Protein AF-F7NQH7-F1 (afdb_monomer_lite)

Foldseek 3Di:
DPPVPVVVVVVVVVVVVVVVVVVVVVVVVVVVVVVQVVQQPFDWDDDPPDTDTGGPVCVVVVVVVVVVVVVVVVVVVVVVVVVVVVVVVVVVVVVVVVVVVVVVVVVVCVVDVPPPPPPPPPDDDDDPDDDPDDD

Structure (mmCIF, N/CA/C/O backbone):
data_AF-F7NQH7-F1
#
_entry.id   AF-F7NQH7-F1
#
loop_
_atom_site.group_PDB
_atom_site.id
_atom_site.type_symbol
_atom_site.label_atom_id
_atom_site.label_alt_id
_atom_site.label_comp_id
_atom_site.label_asym_id
_atom_site.label_entity_id
_atom_site.label_seq_id
_atom_site.pdbx_PDB_ins_code
_atom_site.Cartn_x
_atom_site.Cartn_y
_atom_site.Cartn_z
_atom_site.occupancy
_atom_site.B_iso_or_equiv
_atom_site.auth_seq_id
_atom_site.auth_comp_id
_atom_site.auth_asym_id
_atom_site.auth_atom_id
_atom_site.pdbx_PDB_model_num
ATOM 1 N N . MET A 1 1 ? 46.474 -17.234 22.889 1.00 57.62 1 MET A N 1
ATOM 2 C CA . MET A 1 1 ? 46.527 -16.916 21.439 1.00 57.62 1 MET A CA 1
ATOM 3 C C . MET A 1 1 ? 45.340 -17.445 20.611 1.00 57.62 1 MET A C 1
ATOM 5 O O . MET A 1 1 ? 45.271 -17.082 19.448 1.00 57.62 1 MET A O 1
ATOM 9 N N . ARG A 1 2 ? 44.392 -18.249 21.142 1.00 60.38 2 ARG A N 1
ATOM 10 C CA . ARG A 1 2 ? 43.237 -18.744 20.350 1.00 60.38 2 ARG A CA 1
ATOM 11 C C . ARG A 1 2 ? 41.965 -17.878 20.411 1.00 60.38 2 ARG A C 1
ATOM 13 O O . ARG A 1 2 ? 41.117 -18.023 19.543 1.00 60.38 2 ARG A O 1
ATOM 20 N N . GLU A 1 3 ? 41.832 -16.972 21.380 1.00 62.19 3 GLU A N 1
ATOM 21 C CA . GLU A 1 3 ? 40.579 -16.216 21.596 1.00 62.19 3 GLU A CA 1
ATOM 22 C C . GLU A 1 3 ? 40.351 -15.075 20.588 1.00 62.19 3 GLU A C 1
ATOM 24 O O . GLU A 1 3 ? 39.212 -14.719 20.309 1.00 62.19 3 GLU A O 1
ATOM 29 N N . ASN A 1 4 ? 41.405 -14.564 19.940 1.00 62.47 4 ASN A N 1
ATOM 30 C CA . ASN A 1 4 ? 41.283 -13.443 18.996 1.00 62.47 4 ASN A CA 1
ATOM 31 C C . ASN A 1 4 ? 40.763 -13.851 17.598 1.00 62.47 4 ASN A C 1
ATOM 33 O O . ASN A 1 4 ? 40.414 -13.001 16.782 1.00 62.47 4 ASN A O 1
ATOM 37 N N . ILE A 1 5 ? 40.722 -15.156 17.305 1.00 63.16 5 ILE A N 1
ATOM 38 C CA . ILE A 1 5 ? 40.389 -15.686 15.973 1.00 63.16 5 ILE A CA 1
ATOM 39 C C . ILE A 1 5 ? 38.865 -15.750 15.767 1.00 63.16 5 ILE A C 1
ATOM 41 O O . ILE A 1 5 ? 38.378 -15.545 14.657 1.00 63.16 5 ILE A O 1
ATOM 45 N N . ILE A 1 6 ? 38.094 -15.979 16.836 1.00 62.88 6 ILE A N 1
ATOM 46 C CA . ILE A 1 6 ? 36.638 -16.172 16.737 1.00 62.88 6 ILE A CA 1
ATOM 47 C C . ILE A 1 6 ? 35.915 -14.838 16.499 1.00 62.88 6 ILE A C 1
ATOM 49 O O . ILE A 1 6 ? 35.050 -14.765 15.628 1.00 62.88 6 ILE A O 1
ATOM 53 N N . HIS A 1 7 ? 36.319 -13.766 17.192 1.00 65.62 7 HIS A N 1
ATOM 54 C CA . HIS A 1 7 ? 35.729 -12.434 16.998 1.00 65.62 7 HIS A CA 1
ATOM 55 C C . HIS A 1 7 ? 35.973 -11.874 15.594 1.00 65.62 7 HIS A C 1
ATOM 57 O O . HIS A 1 7 ? 35.078 -11.267 15.011 1.00 65.62 7 HIS A O 1
ATOM 63 N N . SER A 1 8 ? 37.158 -12.125 15.029 1.00 71.56 8 SER A N 1
ATOM 64 C CA . SER A 1 8 ? 37.465 -11.722 13.657 1.00 71.56 8 SER A CA 1
ATOM 65 C C . SER A 1 8 ? 36.544 -12.417 12.650 1.00 71.56 8 SER A C 1
ATOM 67 O O . SER A 1 8 ? 35.902 -11.738 11.856 1.00 71.56 8 SER A O 1
ATOM 69 N N . ASN A 1 9 ? 36.396 -13.746 12.708 1.00 76.56 9 ASN A N 1
ATOM 70 C CA . ASN A 1 9 ? 35.566 -14.491 11.749 1.00 76.56 9 ASN A CA 1
ATOM 71 C C . ASN A 1 9 ? 34.081 -14.090 11.776 1.00 76.56 9 ASN A C 1
ATOM 73 O O . ASN A 1 9 ? 33.452 -14.031 10.721 1.00 76.56 9 ASN A O 1
ATOM 77 N N . PHE A 1 10 ? 33.533 -13.787 12.957 1.00 82.25 10 PHE A N 1
ATOM 78 C CA . PHE A 1 10 ? 32.148 -13.325 13.090 1.00 82.25 10 PHE A CA 1
ATOM 79 C C . PHE A 1 10 ? 31.936 -11.956 12.427 1.00 82.25 10 PHE A C 1
ATOM 81 O O . PHE A 1 10 ? 31.020 -11.790 11.625 1.00 82.25 10 PHE A O 1
ATOM 88 N N . PHE A 1 11 ? 32.835 -11.004 12.688 1.00 79.81 11 PHE A N 1
ATOM 89 C CA . PHE A 1 11 ? 32.763 -9.674 12.084 1.00 79.81 11 PHE A CA 1
ATOM 90 C C . PHE A 1 11 ? 32.950 -9.720 10.558 1.00 79.81 11 PHE A C 1
ATOM 92 O O . PHE A 1 11 ? 32.217 -9.058 9.825 1.00 79.81 11 PHE A O 1
ATOM 99 N N . TYR A 1 12 ? 33.873 -10.550 10.053 1.00 83.06 12 TYR A N 1
ATOM 100 C CA . TYR A 1 12 ? 34.037 -10.747 8.608 1.00 83.06 12 TYR A CA 1
ATOM 101 C C . TYR A 1 12 ? 32.773 -11.311 7.956 1.00 83.06 12 TYR A C 1
ATOM 103 O O . TYR A 1 12 ? 32.404 -10.856 6.877 1.00 83.06 12 TYR A O 1
ATOM 111 N N . PHE A 1 13 ? 32.091 -12.262 8.600 1.00 83.44 13 PHE A N 1
ATOM 112 C CA . PHE A 1 13 ? 30.857 -12.834 8.064 1.00 83.44 13 PHE A CA 1
ATOM 113 C C . PHE A 1 13 ? 29.748 -11.784 7.932 1.00 83.44 13 PHE A C 1
ATOM 115 O O . PHE A 1 13 ? 29.103 -11.708 6.889 1.00 83.44 13 PHE A O 1
ATOM 122 N N . GLU A 1 14 ? 29.566 -10.936 8.944 1.00 86.69 14 GLU A N 1
ATOM 123 C CA . GLU A 1 14 ? 28.544 -9.886 8.929 1.00 86.69 14 GLU A CA 1
ATOM 124 C C . GLU A 1 14 ? 28.834 -8.815 7.865 1.00 86.69 14 GLU A C 1
ATOM 126 O O . GLU A 1 14 ? 27.944 -8.429 7.102 1.00 86.69 14 GLU A O 1
ATOM 131 N N . VAL A 1 15 ? 30.100 -8.406 7.725 1.00 88.38 15 VAL A N 1
ATOM 132 C CA . VAL A 1 15 ? 30.524 -7.463 6.676 1.00 88.38 15 VAL A CA 1
ATOM 133 C C . VAL A 1 15 ? 30.340 -8.061 5.277 1.00 88.38 15 VAL A C 1
ATOM 135 O O . VAL A 1 15 ? 29.780 -7.401 4.398 1.00 88.38 15 VAL A O 1
ATOM 138 N N . ILE A 1 16 ? 30.757 -9.313 5.062 1.00 91.19 16 ILE A N 1
ATOM 139 C CA . ILE A 1 16 ? 30.588 -10.017 3.780 1.00 91.19 16 ILE A CA 1
ATOM 140 C C . ILE A 1 16 ? 29.101 -10.170 3.444 1.00 91.19 16 ILE A C 1
ATOM 142 O O . ILE A 1 16 ? 28.709 -9.958 2.297 1.00 91.19 16 ILE A O 1
ATOM 146 N N . TYR A 1 17 ? 28.260 -10.481 4.431 1.00 92.56 17 TYR A N 1
ATOM 147 C CA . TYR A 1 17 ? 26.818 -10.621 4.246 1.00 92.56 17 TYR A CA 1
ATOM 148 C C . TYR A 1 17 ? 26.165 -9.306 3.798 1.00 92.56 17 TYR A C 1
ATOM 150 O O . TYR A 1 17 ? 25.406 -9.293 2.827 1.00 92.56 17 TYR A O 1
ATOM 158 N N . MET A 1 18 ? 26.512 -8.181 4.430 1.00 93.88 18 MET A N 1
ATOM 159 C CA . MET A 1 18 ? 25.998 -6.857 4.047 1.00 93.88 18 MET A CA 1
ATOM 160 C C . MET A 1 18 ? 26.457 -6.432 2.643 1.00 93.88 18 MET A C 1
ATOM 162 O O . MET A 1 18 ? 25.673 -5.880 1.863 1.00 93.88 18 MET A O 1
ATOM 166 N N . GLN A 1 19 ? 27.708 -6.724 2.278 1.00 92.06 19 GLN A N 1
ATOM 167 C CA . GLN A 1 19 ? 28.225 -6.464 0.930 1.00 92.06 19 GLN A CA 1
ATOM 168 C C . GLN A 1 19 ? 27.537 -7.342 -0.121 1.00 92.06 19 GLN A C 1
ATOM 170 O O . GLN A 1 19 ? 27.143 -6.843 -1.175 1.00 92.06 19 GLN A O 1
ATOM 175 N N . PHE A 1 20 ? 27.335 -8.625 0.180 1.00 94.62 20 PHE A N 1
ATOM 176 C CA . PHE A 1 20 ? 26.636 -9.562 -0.695 1.00 94.62 20 PHE A CA 1
ATOM 177 C C . PHE A 1 20 ? 25.170 -9.165 -0.909 1.00 94.62 20 PHE A C 1
ATOM 179 O O . PHE A 1 20 ? 24.689 -9.184 -2.045 1.00 94.62 20 PHE A O 1
ATOM 186 N N . LEU A 1 21 ? 24.473 -8.744 0.153 1.00 95.38 21 LEU A N 1
ATOM 187 C CA . LEU A 1 21 ? 23.122 -8.188 0.059 1.00 95.38 21 LEU A CA 1
ATOM 188 C C . LEU A 1 21 ? 23.087 -6.963 -0.855 1.00 95.38 21 LEU A C 1
ATOM 190 O O . LEU A 1 21 ? 22.237 -6.887 -1.740 1.00 95.38 21 LEU A O 1
ATOM 194 N N . THR A 1 22 ? 24.030 -6.034 -0.684 1.00 93.88 22 THR A N 1
ATOM 195 C CA . THR A 1 22 ? 24.103 -4.812 -1.499 1.00 93.88 22 THR A CA 1
ATOM 196 C C . THR A 1 22 ? 24.385 -5.138 -2.964 1.00 93.88 22 THR A C 1
ATOM 198 O O . THR A 1 22 ? 23.728 -4.605 -3.855 1.00 93.88 22 THR A O 1
ATOM 201 N N . PHE A 1 23 ? 25.319 -6.053 -3.230 1.00 96.56 23 PHE A N 1
ATOM 202 C CA . PHE A 1 23 ? 25.638 -6.499 -4.582 1.00 96.56 23 PHE A CA 1
ATOM 203 C C . PHE A 1 23 ? 24.437 -7.182 -5.248 1.00 96.56 23 PHE A C 1
ATOM 205 O O . PHE A 1 23 ? 24.085 -6.862 -6.382 1.00 96.56 23 PHE A O 1
ATOM 212 N N . THR A 1 24 ? 23.750 -8.064 -4.521 1.00 94.44 24 THR A N 1
ATOM 213 C CA . THR A 1 24 ? 22.539 -8.737 -5.009 1.00 94.44 24 THR A CA 1
ATOM 214 C C . THR A 1 24 ? 21.416 -7.736 -5.269 1.00 94.44 24 THR A C 1
ATOM 216 O O . THR A 1 24 ? 20.764 -7.807 -6.309 1.00 94.44 24 THR A O 1
ATOM 219 N N . ALA A 1 25 ? 21.221 -6.762 -4.378 1.00 95.12 25 ALA A N 1
ATOM 220 C CA . ALA A 1 25 ? 20.255 -5.685 -4.567 1.00 95.12 25 ALA A CA 1
ATOM 221 C C . ALA A 1 25 ? 20.592 -4.820 -5.790 1.00 95.12 25 ALA A C 1
ATOM 223 O O . ALA A 1 25 ? 19.686 -4.430 -6.524 1.00 95.12 25 ALA A O 1
ATOM 224 N N . LEU A 1 26 ? 21.876 -4.563 -6.055 1.00 96.88 26 LEU A N 1
ATOM 225 C CA . LEU A 1 26 ? 22.325 -3.827 -7.237 1.00 96.88 26 LEU A CA 1
ATOM 226 C C . LEU A 1 26 ? 21.999 -4.592 -8.527 1.00 96.88 26 LEU A C 1
ATOM 228 O O . LEU A 1 26 ? 21.421 -4.024 -9.452 1.00 96.88 26 LEU A O 1
ATOM 232 N N . VAL A 1 27 ? 22.320 -5.888 -8.572 1.00 96.62 27 VAL A N 1
ATOM 233 C CA . VAL A 1 27 ? 22.011 -6.758 -9.718 1.00 96.62 27 VAL A CA 1
ATOM 234 C C . VAL A 1 27 ? 20.499 -6.867 -9.926 1.00 96.62 27 VAL A C 1
ATOM 236 O O . VAL A 1 27 ? 20.020 -6.747 -11.053 1.00 96.62 27 VAL A O 1
ATOM 239 N N . PHE A 1 28 ? 19.731 -7.035 -8.849 1.00 93.19 28 PHE A N 1
ATOM 240 C CA . PHE A 1 28 ? 18.271 -7.075 -8.901 1.00 93.19 28 PHE A CA 1
ATOM 241 C C . PHE A 1 28 ? 17.679 -5.749 -9.392 1.00 93.19 28 PHE A C 1
ATOM 243 O O . PHE A 1 28 ? 16.813 -5.746 -10.263 1.00 93.19 28 PHE A O 1
ATOM 250 N N . SER A 1 29 ? 18.184 -4.618 -8.896 1.00 94.38 29 SER A N 1
ATOM 251 C CA . SER A 1 29 ? 17.788 -3.283 -9.352 1.00 94.38 29 SER A CA 1
ATOM 252 C C . SER A 1 29 ? 18.067 -3.093 -10.845 1.00 94.38 29 SER A C 1
ATOM 254 O O . SER A 1 29 ? 17.208 -2.603 -11.577 1.00 94.38 29 SER A O 1
ATOM 256 N N . LEU A 1 30 ? 19.220 -3.564 -11.335 1.00 95.56 30 LEU A N 1
ATOM 257 C CA . LEU A 1 30 ? 19.535 -3.541 -12.763 1.00 95.56 30 LEU A CA 1
ATOM 258 C C . LEU A 1 30 ? 18.553 -4.399 -13.575 1.00 95.56 30 LEU A C 1
ATOM 260 O O . LEU A 1 30 ? 18.081 -3.957 -14.620 1.00 95.56 30 LEU A O 1
ATOM 264 N N . ALA A 1 31 ? 18.190 -5.587 -13.085 1.00 88.00 31 ALA A N 1
ATOM 265 C CA . ALA A 1 31 ? 17.178 -6.430 -13.722 1.00 88.00 31 ALA A CA 1
ATOM 266 C C . ALA A 1 31 ? 15.802 -5.741 -13.771 1.00 88.00 31 ALA A C 1
ATOM 268 O O . ALA A 1 31 ? 15.145 -5.765 -14.812 1.00 88.00 31 ALA A O 1
ATOM 269 N N . VAL A 1 32 ? 15.393 -5.066 -12.690 1.00 86.06 32 VAL A N 1
ATOM 270 C CA . VAL A 1 32 ? 14.166 -4.251 -12.647 1.00 86.06 32 VAL A CA 1
ATOM 271 C C . VAL A 1 32 ? 14.235 -3.090 -13.641 1.00 86.06 32 VAL A C 1
ATOM 273 O O . VAL A 1 32 ? 13.257 -2.832 -14.337 1.00 86.06 32 VAL A O 1
ATOM 276 N N . ALA A 1 33 ? 15.378 -2.412 -13.761 1.00 86.62 33 ALA A N 1
ATOM 277 C CA . ALA A 1 33 ? 15.565 -1.331 -14.727 1.00 86.62 33 ALA A CA 1
ATOM 278 C C . ALA A 1 33 ? 15.460 -1.837 -16.175 1.00 86.62 33 ALA A C 1
ATOM 280 O O . ALA A 1 33 ? 14.758 -1.239 -16.989 1.00 86.62 33 ALA A O 1
ATOM 281 N N . VAL A 1 34 ? 16.092 -2.972 -16.492 1.00 87.06 34 VAL A N 1
ATOM 282 C CA . VAL A 1 34 ? 15.973 -3.623 -17.807 1.00 87.06 34 VAL A CA 1
ATOM 283 C C . VAL A 1 34 ? 14.526 -4.039 -18.077 1.00 87.06 34 VAL A C 1
ATOM 285 O O . VAL A 1 34 ? 14.012 -3.780 -19.165 1.00 87.06 34 VAL A O 1
ATOM 288 N N . PHE A 1 35 ? 13.842 -4.617 -17.087 1.00 80.75 35 PHE A N 1
ATOM 289 C CA . PHE A 1 35 ? 12.420 -4.941 -17.176 1.00 80.75 35 PHE A CA 1
ATOM 290 C C . PHE A 1 35 ? 11.580 -3.687 -17.447 1.00 80.75 35 PHE A C 1
ATOM 292 O O . PHE A 1 35 ? 10.734 -3.712 -18.335 1.00 80.75 35 PHE A O 1
ATOM 299 N N . ALA A 1 36 ? 11.837 -2.575 -16.758 1.00 78.06 36 ALA A N 1
ATOM 300 C CA . ALA A 1 36 ? 11.132 -1.317 -16.982 1.00 78.06 36 ALA A CA 1
ATOM 301 C C . ALA A 1 36 ? 11.352 -0.778 -18.403 1.00 78.06 36 ALA A C 1
ATOM 303 O O . ALA A 1 36 ? 10.390 -0.356 -19.037 1.00 78.06 36 ALA A O 1
ATOM 304 N N . ILE A 1 37 ? 12.580 -0.854 -18.930 1.00 82.25 37 ILE A N 1
ATOM 305 C CA . ILE A 1 37 ? 12.899 -0.443 -20.307 1.00 82.25 37 ILE A CA 1
ATOM 306 C C . ILE A 1 37 ? 12.176 -1.334 -21.326 1.00 82.25 37 ILE A C 1
ATOM 308 O O . ILE A 1 37 ? 11.599 -0.827 -22.282 1.00 82.25 37 ILE A O 1
ATOM 312 N N . GLN A 1 38 ? 12.160 -2.653 -21.127 1.00 76.62 38 GLN A N 1
ATOM 313 C CA . GLN A 1 38 ? 11.475 -3.578 -22.042 1.00 76.62 38 GLN A CA 1
ATOM 314 C C . GLN A 1 38 ? 9.946 -3.445 -21.972 1.00 76.62 38 GLN A C 1
ATOM 316 O O . GLN A 1 38 ? 9.265 -3.533 -22.990 1.00 76.62 38 GLN A O 1
ATOM 321 N N . ASN A 1 39 ? 9.400 -3.172 -20.786 1.00 74.81 39 ASN A N 1
ATOM 322 C CA . ASN A 1 39 ? 7.973 -2.918 -20.568 1.00 74.81 39 ASN A CA 1
ATOM 323 C C . ASN A 1 39 ? 7.590 -1.443 -20.803 1.00 74.81 39 ASN A C 1
ATOM 325 O O . ASN A 1 39 ? 6.440 -1.051 -20.581 1.00 74.81 39 ASN A O 1
ATOM 329 N N . ALA A 1 40 ? 8.524 -0.620 -21.292 1.00 73.44 40 ALA A N 1
ATOM 330 C CA . ALA A 1 40 ? 8.244 0.723 -21.791 1.00 73.44 40 ALA A CA 1
ATOM 331 C C . ALA A 1 40 ? 7.592 0.707 -23.183 1.00 73.44 40 ALA A C 1
ATOM 333 O O . ALA A 1 40 ? 7.369 1.774 -23.751 1.00 73.44 40 ALA A O 1
ATOM 334 N N . ALA A 1 41 ? 7.273 -0.480 -23.723 1.00 72.38 41 ALA A N 1
ATOM 335 C CA . ALA A 1 41 ? 6.455 -0.614 -24.919 1.00 72.38 41 ALA A CA 1
ATOM 336 C C . ALA A 1 41 ? 5.186 0.249 -24.764 1.00 72.38 41 ALA A C 1
ATOM 338 O O . ALA A 1 41 ? 4.455 0.075 -23.780 1.00 72.38 41 ALA A O 1
ATOM 339 N N . PRO A 1 42 ? 4.951 1.205 -25.680 1.00 65.50 42 PRO A N 1
ATOM 340 C CA . PRO A 1 42 ? 3.828 2.117 -25.574 1.00 65.50 42 PRO A CA 1
ATOM 341 C C . PRO A 1 42 ? 2.536 1.317 -25.722 1.00 65.50 42 PRO A C 1
ATOM 343 O O . PRO A 1 42 ? 2.262 0.720 -26.762 1.00 65.50 42 PRO A O 1
ATOM 346 N N . VAL A 1 43 ? 1.752 1.282 -24.648 1.00 70.75 43 VAL A N 1
ATOM 347 C CA . VAL A 1 43 ? 0.393 0.756 -24.663 1.00 70.75 43 VAL A CA 1
ATOM 348 C C . VAL A 1 43 ? -0.533 1.955 -24.790 1.00 70.75 43 VAL A C 1
ATOM 350 O O . VAL A 1 43 ? -0.529 2.856 -23.948 1.00 70.75 43 VAL A O 1
ATOM 353 N N . ALA A 1 44 ? -1.323 1.972 -25.861 1.00 72.44 44 ALA A N 1
ATOM 354 C CA . ALA A 1 44 ? -2.373 2.959 -26.038 1.00 72.44 44 ALA A CA 1
ATOM 355 C C . ALA A 1 44 ? -3.489 2.671 -25.028 1.00 72.44 44 ALA A C 1
ATOM 357 O O . ALA A 1 44 ? -4.192 1.660 -25.119 1.00 72.44 44 ALA A O 1
ATOM 358 N N . VAL A 1 45 ? -3.641 3.550 -24.041 1.00 67.38 45 VAL A N 1
ATOM 359 C CA . VAL A 1 45 ? -4.740 3.468 -23.081 1.00 67.38 45 VAL A CA 1
ATOM 360 C C . VAL A 1 45 ? -5.832 4.418 -23.545 1.00 67.38 45 VAL A C 1
ATOM 362 O O . VAL A 1 45 ? -5.633 5.631 -23.596 1.00 67.38 45 VAL A O 1
ATOM 365 N N . HIS A 1 46 ? -6.992 3.861 -23.889 1.00 73.81 46 HIS A N 1
ATOM 366 C CA . HIS A 1 46 ? -8.163 4.621 -24.314 1.00 73.81 46 HIS A CA 1
ATOM 367 C C . HIS A 1 46 ? -9.154 4.760 -23.155 1.00 73.81 46 HIS A C 1
ATOM 369 O O . HIS A 1 46 ? -9.867 3.823 -22.803 1.00 73.81 46 HIS A O 1
ATOM 375 N N . PHE A 1 47 ? -9.230 5.954 -22.579 1.00 66.00 47 PHE A N 1
ATOM 376 C CA . PHE A 1 47 ? -10.259 6.349 -21.624 1.00 66.00 47 PHE A CA 1
ATOM 377 C C . PHE A 1 47 ? -11.428 7.004 -22.360 1.00 66.00 47 PHE A C 1
ATOM 379 O O . PHE A 1 47 ? -11.474 8.227 -22.440 1.00 66.00 47 PHE A O 1
ATOM 386 N N . ALA A 1 48 ? -12.363 6.197 -22.878 1.00 69.88 48 ALA A N 1
ATOM 387 C CA . ALA A 1 48 ? -13.632 6.565 -23.539 1.00 69.88 48 ALA A CA 1
ATOM 388 C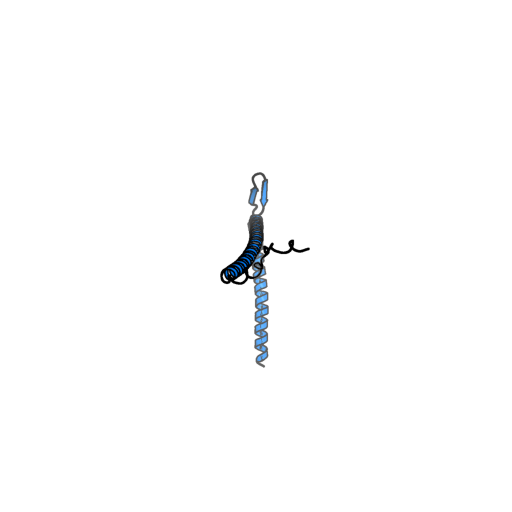 C . ALA A 1 48 ? -13.556 7.621 -24.671 1.00 69.88 48 ALA A C 1
ATOM 390 O O . ALA A 1 48 ? -13.898 7.318 -25.808 1.00 69.88 48 ALA A O 1
ATOM 391 N N . VAL A 1 49 ? -13.117 8.846 -24.377 1.00 77.31 49 VAL A N 1
ATOM 392 C CA . VAL A 1 49 ? -12.936 9.965 -25.313 1.00 77.31 49 VAL A CA 1
ATOM 393 C C . VAL A 1 49 ? -11.447 10.333 -25.492 1.00 77.31 49 VAL A C 1
ATOM 395 O O . VAL A 1 49 ? -11.093 10.985 -26.468 1.00 77.31 49 VAL A O 1
ATOM 398 N N . TRP A 1 50 ? -10.560 9.940 -24.569 1.00 61.09 50 TRP A N 1
ATOM 399 C CA . TRP A 1 50 ? -9.155 10.373 -24.529 1.00 61.09 50 TRP A CA 1
ATOM 400 C C . TRP A 1 50 ? -8.232 9.157 -24.633 1.00 61.09 50 TRP A C 1
ATOM 402 O O . TRP A 1 50 ? -8.359 8.215 -23.858 1.00 61.09 50 TRP A O 1
ATOM 412 N N . GLY A 1 51 ? -7.313 9.163 -25.597 1.00 69.56 51 GLY A N 1
ATOM 413 C CA . GLY A 1 51 ? -6.290 8.130 -25.758 1.00 69.56 51 GLY A CA 1
ATOM 414 C C . GLY A 1 51 ? -4.904 8.722 -25.561 1.00 69.56 51 GLY A C 1
ATOM 415 O O . GLY A 1 51 ? -4.605 9.759 -26.149 1.00 69.56 51 GLY A O 1
ATOM 416 N N . PHE A 1 52 ? -4.069 8.086 -24.744 1.00 75.12 52 PHE A N 1
ATOM 417 C CA . PHE A 1 52 ? -2.663 8.461 -24.607 1.00 75.12 52 PHE A CA 1
ATOM 418 C C . PHE A 1 52 ? -1.772 7.221 -24.558 1.00 75.12 52 PHE A C 1
ATOM 420 O O . PHE A 1 52 ? -2.166 6.166 -24.057 1.00 75.12 52 PHE A O 1
ATOM 427 N N . GLU A 1 53 ? -0.566 7.355 -25.098 1.00 77.88 53 GLU A N 1
ATOM 428 C CA . GLU A 1 53 ? 0.445 6.304 -25.063 1.00 77.88 53 GLU A CA 1
ATOM 429 C C . GLU A 1 53 ? 1.227 6.406 -23.755 1.00 77.88 53 GLU A C 1
ATOM 431 O O . GLU A 1 53 ? 1.814 7.440 -23.432 1.00 77.88 53 GLU A O 1
ATOM 436 N N . THR A 1 54 ? 1.211 5.336 -22.969 1.00 79.62 54 THR A N 1
ATOM 437 C CA . THR A 1 54 ? 1.994 5.244 -21.735 1.00 79.62 54 THR A CA 1
ATOM 438 C C . THR A 1 54 ? 2.577 3.843 -21.585 1.00 79.62 54 THR A C 1
ATOM 440 O O . THR A 1 54 ? 2.214 2.920 -22.314 1.00 79.62 54 THR A O 1
ATOM 443 N N . SER A 1 55 ? 3.501 3.664 -20.643 1.00 82.38 55 SER A N 1
ATOM 444 C CA . SER A 1 55 ? 4.027 2.337 -20.320 1.00 82.38 55 SER A CA 1
ATOM 445 C C . SER A 1 55 ? 3.029 1.563 -19.461 1.00 82.38 55 SER A C 1
ATOM 447 O O . SER A 1 55 ? 2.443 2.107 -18.520 1.00 82.38 55 SER A O 1
ATOM 449 N N . LEU A 1 56 ? 2.909 0.259 -19.722 1.00 81.38 56 LEU A N 1
ATOM 450 C CA . LEU A 1 56 ? 2.100 -0.666 -18.926 1.00 81.38 56 LEU A CA 1
ATOM 451 C C . LEU A 1 56 ? 2.443 -0.609 -17.426 1.00 81.38 56 LEU A C 1
ATOM 453 O O . LEU A 1 56 ? 1.556 -0.693 -16.578 1.00 81.38 56 LEU A O 1
ATOM 457 N N . VAL A 1 57 ? 3.722 -0.414 -17.093 1.00 83.62 57 VAL A N 1
ATOM 458 C CA . VAL A 1 57 ? 4.203 -0.338 -15.705 1.00 83.62 57 VAL A CA 1
ATOM 459 C C . VAL A 1 57 ? 3.567 0.841 -14.968 1.00 83.62 57 VAL A C 1
ATOM 461 O O . VAL A 1 57 ? 3.094 0.676 -13.844 1.00 83.62 57 VAL A O 1
ATOM 464 N N . ILE A 1 58 ? 3.483 2.009 -15.612 1.00 83.44 58 ILE A N 1
ATOM 465 C CA . ILE A 1 58 ? 2.873 3.214 -15.028 1.00 83.44 58 ILE A CA 1
ATOM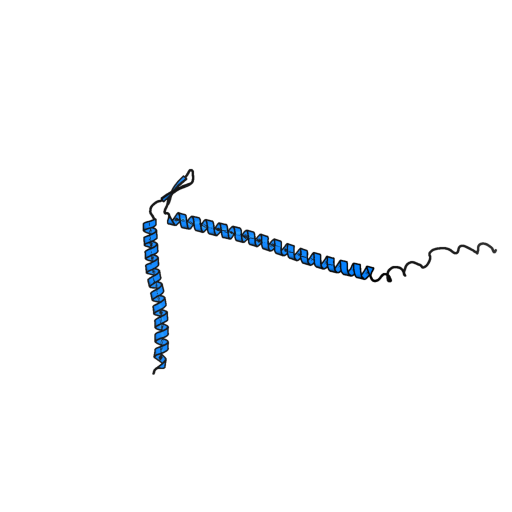 466 C C . ILE A 1 58 ? 1.381 2.988 -14.770 1.00 83.44 58 ILE A C 1
ATOM 468 O O . ILE A 1 58 ? 0.867 3.399 -13.731 1.00 83.44 58 ILE A O 1
ATOM 472 N N . VAL A 1 59 ? 0.693 2.286 -15.674 1.00 83.81 59 VAL A N 1
ATOM 473 C CA . VAL A 1 59 ? -0.732 1.954 -15.522 1.00 83.81 59 VAL A CA 1
ATOM 474 C C . VAL A 1 59 ? -0.956 1.032 -14.323 1.00 83.81 59 VAL A C 1
ATOM 476 O O . VAL A 1 59 ? -1.836 1.292 -13.499 1.00 83.81 59 VAL A O 1
ATOM 479 N N . ILE A 1 60 ? -0.151 -0.024 -14.185 1.00 86.75 60 ILE A N 1
ATOM 480 C CA . ILE A 1 60 ? -0.267 -0.981 -13.073 1.00 86.75 60 ILE A CA 1
ATOM 481 C C . ILE A 1 60 ? 0.053 -0.302 -11.738 1.00 86.75 60 ILE A C 1
ATOM 483 O O . ILE A 1 60 ? -0.722 -0.424 -10.793 1.00 86.75 60 ILE A O 1
ATOM 487 N N . LEU A 1 61 ? 1.151 0.455 -11.655 1.00 89.62 61 LEU A N 1
ATOM 488 C CA . LEU A 1 61 ? 1.510 1.192 -10.439 1.00 89.62 61 LEU A CA 1
ATOM 489 C C . LEU A 1 61 ? 0.445 2.227 -10.075 1.00 89.62 61 LEU A C 1
ATOM 491 O O . LEU A 1 61 ? -0.028 2.234 -8.943 1.00 89.62 61 LEU A O 1
ATOM 495 N N . GLY A 1 62 ? 0.017 3.053 -11.033 1.00 89.69 62 GLY A N 1
ATOM 496 C CA . GLY A 1 62 ? -1.002 4.073 -10.795 1.00 89.69 62 GLY A CA 1
ATOM 497 C C . GLY A 1 62 ? -2.324 3.470 -10.317 1.00 89.69 62 GLY A C 1
ATOM 498 O O . GLY A 1 62 ? -2.887 3.921 -9.319 1.00 89.69 62 GLY A O 1
ATOM 499 N N . SER A 1 63 ? -2.793 2.408 -10.977 1.00 90.25 63 SER A N 1
ATOM 500 C CA . SER A 1 63 ? -4.022 1.710 -10.577 1.00 90.25 63 SER A CA 1
ATOM 501 C C . SER A 1 63 ? -3.897 1.030 -9.210 1.00 90.25 63 SER A C 1
ATOM 503 O O . SER A 1 63 ? -4.810 1.151 -8.393 1.00 90.25 63 SER A O 1
ATOM 505 N N . ALA A 1 64 ? -2.764 0.390 -8.911 1.00 93.38 64 ALA A N 1
ATOM 506 C CA . ALA A 1 64 ? -2.510 -0.225 -7.611 1.00 93.38 64 ALA A CA 1
ATOM 507 C C . ALA A 1 64 ? -2.459 0.814 -6.481 1.00 93.38 64 ALA A C 1
ATOM 509 O O . ALA A 1 64 ? -3.068 0.604 -5.432 1.00 93.38 64 ALA A O 1
ATOM 510 N N . THR A 1 65 ? -1.792 1.953 -6.690 1.00 95.12 65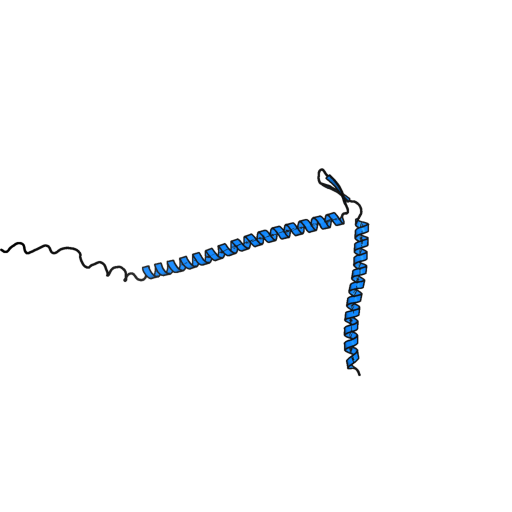 THR A N 1
ATOM 511 C CA . THR A 1 65 ? -1.744 3.048 -5.711 1.00 95.12 65 THR A CA 1
ATOM 512 C C . THR A 1 65 ? -3.131 3.633 -5.462 1.00 95.12 65 THR A C 1
ATOM 514 O O . THR A 1 65 ? -3.518 3.805 -4.306 1.00 95.12 65 THR A O 1
ATOM 517 N N . LEU A 1 66 ? -3.911 3.892 -6.516 1.00 95.38 66 LEU A N 1
ATOM 518 C CA . LEU A 1 66 ? -5.289 4.373 -6.379 1.00 95.38 66 LEU A CA 1
ATOM 519 C C . LEU A 1 66 ? -6.177 3.353 -5.653 1.00 95.38 66 LEU A C 1
ATOM 521 O O . LEU A 1 66 ? -6.935 3.727 -4.759 1.00 95.38 66 LEU A O 1
ATOM 525 N N . GLY A 1 67 ? -6.043 2.066 -5.979 1.00 94.75 67 GLY A N 1
ATOM 526 C CA . GLY A 1 67 ? -6.740 0.982 -5.288 1.00 94.75 67 GLY A CA 1
ATOM 527 C C . GLY A 1 67 ? -6.379 0.905 -3.802 1.00 94.75 67 GLY A C 1
ATOM 528 O O . GLY A 1 67 ? -7.268 0.857 -2.953 1.00 94.75 67 GLY A O 1
ATOM 529 N N . ALA A 1 68 ? -5.089 0.967 -3.467 1.00 96.56 68 ALA A N 1
ATOM 530 C CA . ALA A 1 68 ? -4.616 0.967 -2.084 1.00 96.56 68 ALA A CA 1
ATOM 531 C C . ALA A 1 68 ? -5.132 2.184 -1.298 1.00 96.56 68 ALA A C 1
ATOM 533 O O . ALA A 1 68 ? -5.607 2.031 -0.172 1.00 96.56 68 ALA A O 1
ATOM 534 N N . LEU A 1 69 ? -5.110 3.378 -1.902 1.00 97.12 69 LEU A N 1
ATOM 535 C CA . LEU A 1 69 ? -5.668 4.594 -1.304 1.00 97.12 69 LEU A CA 1
ATOM 536 C C . LEU A 1 69 ? -7.177 4.482 -1.069 1.00 97.12 69 LEU A C 1
ATOM 538 O O . LEU A 1 69 ? -7.664 4.914 -0.022 1.00 97.12 69 LEU A O 1
ATOM 542 N N . ALA A 1 70 ? -7.917 3.881 -2.001 1.00 96.38 70 ALA A N 1
ATOM 543 C CA . ALA A 1 70 ? -9.350 3.661 -1.848 1.00 96.38 70 ALA A CA 1
ATOM 544 C C . ALA A 1 70 ? -9.649 2.697 -0.689 1.00 96.38 70 ALA A C 1
ATOM 546 O O . ALA A 1 70 ? -10.475 3.008 0.169 1.00 96.38 70 ALA A O 1
ATOM 547 N N . ILE A 1 71 ? -8.935 1.568 -0.611 1.00 97.06 71 ILE A N 1
ATOM 548 C CA . ILE A 1 71 ? -9.079 0.594 0.483 1.00 97.06 71 ILE A CA 1
ATOM 549 C C . ILE A 1 71 ? -8.744 1.244 1.827 1.00 97.06 71 ILE A C 1
ATOM 551 O O . ILE A 1 71 ? -9.513 1.110 2.779 1.00 97.06 71 ILE A O 1
ATOM 555 N N . LEU A 1 72 ? -7.635 1.985 1.903 1.00 96.38 72 LEU A N 1
ATOM 556 C CA . LEU A 1 72 ? -7.222 2.678 3.123 1.00 96.38 72 LEU A CA 1
ATOM 557 C C . LEU A 1 72 ? -8.272 3.705 3.565 1.00 96.38 72 LEU A C 1
ATOM 559 O O . LEU A 1 72 ? -8.614 3.780 4.745 1.00 96.38 72 LEU A O 1
ATOM 563 N N . SER A 1 73 ? -8.826 4.455 2.612 1.00 96.00 73 SER A N 1
ATOM 564 C CA . SER A 1 73 ? -9.875 5.445 2.870 1.00 96.00 73 SER A CA 1
ATOM 565 C C . SER A 1 73 ? -11.158 4.786 3.388 1.00 96.00 73 SER A C 1
ATOM 567 O O . SER A 1 73 ? -11.732 5.240 4.378 1.00 96.00 73 SER A O 1
ATOM 569 N N . LEU A 1 74 ? -11.592 3.678 2.778 1.00 96.31 74 LEU A N 1
ATOM 570 C CA . LEU A 1 74 ? -12.753 2.909 3.243 1.00 96.31 74 LEU A CA 1
ATOM 571 C C . LEU A 1 74 ? -12.522 2.307 4.634 1.00 96.31 74 LEU A C 1
ATOM 573 O O . LEU A 1 74 ? -13.412 2.376 5.485 1.00 96.31 74 LEU A O 1
ATOM 577 N N . ALA A 1 75 ? -11.328 1.772 4.891 1.00 94.94 75 ALA A N 1
ATOM 578 C CA . ALA A 1 75 ? -10.950 1.251 6.199 1.00 94.94 75 ALA A CA 1
ATOM 579 C C . ALA A 1 75 ? -10.988 2.348 7.275 1.00 94.94 75 ALA A C 1
ATOM 581 O O . ALA A 1 75 ? -11.552 2.132 8.349 1.00 94.94 75 ALA A O 1
ATOM 582 N N . ALA A 1 76 ? -10.470 3.544 6.979 1.00 94.94 76 ALA A N 1
ATOM 583 C CA . ALA A 1 76 ? -10.517 4.681 7.896 1.00 94.94 76 ALA A CA 1
ATOM 584 C C . ALA A 1 76 ? -11.964 5.087 8.234 1.00 94.94 76 ALA A C 1
ATOM 586 O O . ALA A 1 76 ? -12.310 5.248 9.407 1.00 94.94 76 ALA A O 1
ATOM 587 N N . LEU A 1 77 ? -12.845 5.179 7.231 1.00 94.06 77 LEU A N 1
ATOM 588 C CA . LEU A 1 77 ? -14.265 5.480 7.454 1.00 94.06 77 LEU A CA 1
ATOM 589 C C . LEU A 1 77 ? -14.970 4.392 8.279 1.00 94.06 77 LEU A C 1
ATOM 591 O O . LEU A 1 77 ? -15.783 4.708 9.153 1.00 94.06 77 LEU A O 1
ATOM 595 N N . ALA A 1 78 ? -14.661 3.117 8.030 1.00 92.19 78 ALA A N 1
ATOM 596 C CA . ALA A 1 78 ? -15.195 2.001 8.806 1.00 92.19 78 ALA A CA 1
AT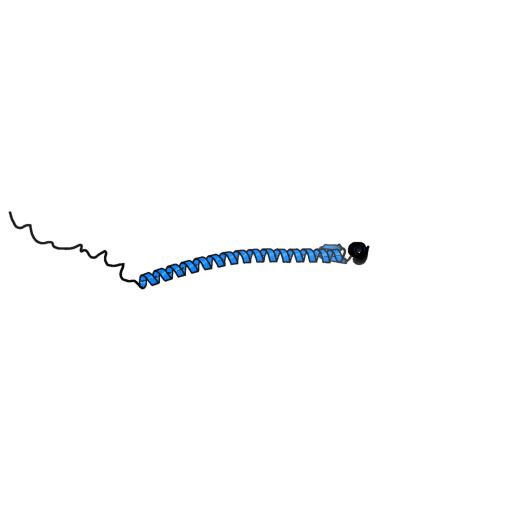OM 597 C C . ALA A 1 78 ? -14.742 2.063 10.274 1.00 92.19 78 ALA A C 1
ATOM 599 O O . ALA A 1 78 ? -15.562 1.887 11.178 1.00 92.19 78 ALA A O 1
ATOM 600 N N . GLN A 1 79 ? -13.473 2.395 10.525 1.00 92.94 79 GLN A N 1
ATOM 601 C CA . GLN A 1 79 ? -12.951 2.567 11.882 1.00 92.94 79 GLN A CA 1
ATOM 602 C C . GLN A 1 79 ? -13.640 3.711 12.635 1.00 92.94 79 GLN A C 1
ATOM 604 O O . GLN A 1 79 ? -13.967 3.554 13.813 1.00 92.94 79 GLN A O 1
ATOM 609 N N . VAL A 1 80 ? -13.913 4.842 11.978 1.00 93.62 80 VAL A N 1
ATOM 610 C CA . VAL A 1 80 ? -14.647 5.958 12.604 1.00 93.62 80 VAL A CA 1
ATOM 611 C C . VAL A 1 80 ? -16.066 5.533 12.986 1.00 93.62 80 VAL A C 1
ATOM 613 O O . VAL A 1 80 ? -16.494 5.769 14.118 1.00 93.62 80 VAL A O 1
ATOM 616 N N . ARG A 1 81 ? -16.780 4.841 12.089 1.00 90.00 81 ARG A N 1
ATOM 617 C CA . ARG A 1 81 ? -18.123 4.315 12.391 1.00 90.00 81 ARG A CA 1
ATOM 618 C C . ARG A 1 81 ? -18.110 3.348 13.567 1.00 90.00 81 ARG A C 1
ATOM 620 O O . ARG A 1 81 ? -18.972 3.444 14.439 1.00 90.00 81 ARG A O 1
ATOM 627 N N . LEU A 1 82 ? -17.122 2.457 13.608 1.00 90.50 82 LEU A N 1
ATOM 628 C CA . LEU A 1 82 ? -16.967 1.508 14.702 1.00 90.50 82 LEU A CA 1
ATOM 629 C C . LEU A 1 82 ? -16.738 2.232 16.031 1.00 90.50 82 LEU A C 1
ATOM 631 O O . LEU A 1 82 ? -17.396 1.909 17.014 1.00 90.50 82 LEU A O 1
ATOM 635 N N . ARG A 1 83 ? -15.885 3.263 16.056 1.00 89.31 83 ARG A N 1
ATOM 636 C CA . ARG A 1 83 ? -15.640 4.078 17.259 1.00 89.31 83 ARG A CA 1
ATOM 637 C C . ARG A 1 83 ? -16.907 4.750 17.783 1.00 89.31 83 ARG A C 1
ATOM 639 O O . ARG A 1 83 ? -17.126 4.757 18.993 1.00 89.31 83 ARG A O 1
ATOM 646 N N . TRP A 1 84 ? -17.750 5.288 16.905 1.00 90.69 84 TRP A N 1
ATOM 647 C CA . TRP A 1 84 ? -19.033 5.872 17.312 1.00 90.69 84 TRP A CA 1
ATOM 648 C C . TRP A 1 84 ? -20.018 4.824 17.825 1.00 90.69 84 TRP A C 1
ATOM 650 O O . TRP A 1 84 ? -20.696 5.064 18.822 1.00 90.69 84 TRP A O 1
ATOM 660 N N . ALA A 1 85 ? -20.084 3.658 17.180 1.00 89.44 85 ALA A N 1
ATOM 661 C CA . ALA A 1 85 ? -20.904 2.549 17.659 1.00 89.44 85 ALA A CA 1
ATOM 662 C C . ALA A 1 85 ? -20.459 2.089 19.056 1.00 89.44 85 ALA A C 1
ATOM 664 O O . ALA A 1 85 ? -21.301 1.842 19.913 1.00 89.44 85 ALA A O 1
ATOM 665 N N . LEU A 1 86 ? -19.148 2.064 19.305 1.00 89.69 86 LEU A N 1
ATOM 666 C CA . LEU A 1 86 ? -18.550 1.698 20.589 1.00 89.69 86 LEU A CA 1
ATOM 667 C C . LEU A 1 86 ? -18.929 2.687 21.704 1.00 89.69 86 LEU A C 1
ATOM 669 O O . LEU A 1 86 ? -19.312 2.261 22.791 1.00 89.69 86 LEU A O 1
ATOM 673 N N . HIS A 1 87 ? -18.904 3.994 21.419 1.00 86.31 87 HIS A N 1
ATOM 674 C CA . HIS A 1 87 ? -19.364 5.019 22.366 1.00 86.31 87 HIS A CA 1
ATOM 675 C C . HIS A 1 87 ? -20.860 4.887 22.669 1.00 86.31 87 HIS A C 1
ATOM 677 O O . HIS A 1 87 ? -21.260 4.941 23.827 1.00 86.31 87 HIS A O 1
ATOM 683 N N . ARG A 1 88 ? -21.693 4.658 21.646 1.00 85.25 88 ARG A N 1
ATOM 684 C CA . ARG A 1 88 ? -23.137 4.439 21.840 1.00 85.25 88 ARG A CA 1
ATOM 685 C C . ARG A 1 88 ? -23.437 3.160 22.619 1.00 85.25 88 ARG A C 1
ATOM 687 O O . ARG A 1 88 ? -24.412 3.122 23.360 1.00 85.25 88 ARG A O 1
ATOM 694 N N . ALA A 1 89 ? -22.632 2.116 22.430 1.00 84.44 89 ALA A N 1
ATOM 695 C CA . ALA A 1 89 ? -22.757 0.876 23.184 1.00 84.44 89 ALA A CA 1
ATOM 696 C C . ALA A 1 89 ? -22.438 1.095 24.670 1.00 84.44 89 ALA A C 1
ATOM 698 O O . ALA A 1 89 ? -23.210 0.638 25.502 1.00 84.44 89 ALA A O 1
ATOM 699 N N . HIS A 1 90 ? -21.382 1.853 24.992 1.00 86.06 90 HIS A N 1
ATOM 700 C CA . HIS A 1 90 ? -21.061 2.220 26.379 1.00 86.06 90 HIS A CA 1
ATOM 701 C C . HIS A 1 90 ? -22.177 3.042 27.025 1.00 86.06 90 HIS A C 1
ATOM 703 O O . HIS A 1 90 ? -22.642 2.681 28.094 1.00 86.06 90 HIS A O 1
ATOM 709 N N . GLN A 1 91 ? -22.701 4.059 26.332 1.00 84.94 91 GLN A N 1
ATOM 710 C CA . GLN A 1 91 ? -23.828 4.845 26.851 1.00 84.94 91 GLN A CA 1
ATOM 711 C C . GLN A 1 91 ? -25.063 3.983 27.147 1.00 84.94 91 GLN A C 1
ATOM 713 O O . GLN A 1 91 ? -25.750 4.213 28.134 1.00 84.94 91 GLN A O 1
ATOM 718 N N . ARG A 1 92 ? -25.336 2.970 26.311 1.00 84.88 92 ARG A N 1
ATOM 719 C CA . ARG A 1 92 ? -26.423 2.012 26.560 1.00 84.88 92 ARG A CA 1
ATOM 720 C C . ARG A 1 92 ? -26.184 1.185 27.823 1.00 84.88 92 ARG A C 1
ATOM 722 O O . ARG A 1 92 ? -27.150 0.865 28.501 1.00 84.88 92 ARG A O 1
ATOM 729 N N . ILE A 1 93 ? -24.938 0.796 28.093 1.00 88.06 93 ILE A N 1
ATOM 730 C CA . ILE A 1 93 ? -24.580 0.017 29.284 1.00 88.06 93 ILE A CA 1
ATOM 731 C C . ILE A 1 93 ? -24.820 0.865 30.533 1.00 88.06 93 ILE A C 1
ATOM 733 O O . ILE A 1 93 ? -25.583 0.434 31.390 1.00 88.06 93 ILE A O 1
ATOM 737 N N . ASP A 1 94 ? -24.290 2.089 30.574 1.00 88.00 94 ASP A N 1
ATOM 738 C CA . ASP A 1 94 ? -24.460 3.001 31.717 1.00 88.00 94 ASP A CA 1
ATOM 739 C C . ASP A 1 94 ? -25.950 3.284 32.004 1.00 88.00 94 ASP A C 1
ATOM 741 O O . ASP A 1 94 ? -26.408 3.296 33.150 1.00 88.00 94 ASP A O 1
ATOM 745 N N . GLU A 1 95 ? -26.745 3.478 30.947 1.00 89.25 95 GLU A N 1
ATOM 746 C CA . GLU A 1 95 ? -28.184 3.729 31.055 1.00 89.25 95 GLU A CA 1
ATOM 747 C C . GLU A 1 95 ? -28.949 2.498 31.573 1.00 89.25 95 GLU A C 1
ATOM 749 O O . GLU A 1 95 ? -29.838 2.629 32.416 1.00 89.25 95 GLU A O 1
ATOM 754 N N . LEU A 1 96 ? -28.586 1.294 31.120 1.00 86.50 96 LEU A N 1
ATOM 755 C CA . LEU A 1 96 ? -29.173 0.040 31.603 1.00 86.50 96 LEU A CA 1
ATOM 756 C C . LEU A 1 96 ? -28.776 -0.266 33.054 1.00 86.50 96 LEU A C 1
ATOM 758 O O . LEU A 1 96 ? -29.619 -0.730 33.821 1.00 86.50 96 LEU A O 1
ATOM 762 N N . GLU A 1 97 ? -27.533 0.015 33.447 1.00 87.31 97 GLU A N 1
ATOM 763 C CA . GLU A 1 97 ? -27.072 -0.121 34.835 1.00 87.31 97 GLU A CA 1
ATOM 764 C C . GLU A 1 97 ? -27.848 0.813 35.770 1.00 87.31 97 GLU A C 1
ATOM 766 O O . GLU A 1 97 ? -28.315 0.386 36.828 1.00 87.31 97 GLU A O 1
ATOM 771 N N . THR A 1 98 ? -28.082 2.057 35.342 1.00 84.94 98 THR A N 1
ATOM 772 C CA . THR A 1 98 ? -28.883 3.030 36.101 1.00 84.94 98 THR A CA 1
ATOM 773 C C . THR A 1 98 ? -30.335 2.566 36.252 1.00 84.94 98 THR A C 1
ATOM 775 O O . THR A 1 98 ? -30.900 2.620 37.345 1.00 84.94 98 THR A O 1
ATOM 778 N N . GLN A 1 99 ? -30.942 2.043 35.180 1.00 86.12 99 GLN A N 1
ATOM 779 C CA . GLN A 1 99 ? -32.310 1.513 35.230 1.00 86.12 99 GLN A CA 1
ATOM 780 C C . GLN A 1 99 ? -32.435 0.292 36.148 1.00 86.12 99 GLN A C 1
ATOM 782 O O . GLN A 1 99 ? -33.440 0.164 36.848 1.00 86.12 99 GLN A O 1
ATOM 787 N N . LEU A 1 100 ? -31.435 -0.593 36.165 1.00 84.38 100 LEU A N 1
ATOM 788 C CA . LEU A 1 100 ? -31.408 -1.736 37.080 1.00 84.38 100 LEU A CA 1
ATOM 789 C C . LEU A 1 100 ? -31.323 -1.285 38.542 1.00 84.38 100 LEU A C 1
ATOM 791 O O . LEU A 1 100 ? -32.090 -1.788 39.365 1.00 84.38 100 LEU A O 1
ATOM 795 N N . ALA A 1 101 ? -30.467 -0.305 38.845 1.00 81.81 101 ALA A N 1
ATOM 796 C CA . ALA A 1 101 ? -30.345 0.258 40.188 1.00 81.81 101 ALA A CA 1
ATOM 797 C C . ALA A 1 101 ? -31.668 0.886 40.664 1.00 81.81 101 ALA A C 1
ATOM 799 O O . ALA A 1 101 ? -32.149 0.568 41.753 1.00 81.81 101 ALA A O 1
ATOM 800 N N . GLU A 1 102 ? -32.323 1.689 39.818 1.00 83.69 102 GLU A N 1
ATOM 801 C CA . GLU A 1 102 ? -33.638 2.259 40.138 1.00 83.69 102 GLU A CA 1
ATOM 802 C C . GLU A 1 102 ? -34.726 1.191 40.315 1.00 83.69 102 GLU A C 1
ATOM 804 O O . GLU A 1 102 ? -35.637 1.346 41.131 1.00 83.69 102 GLU A O 1
ATOM 809 N N . GLN A 1 103 ? -34.697 0.122 39.516 1.00 82.25 103 GLN A N 1
ATOM 810 C CA . GLN A 1 103 ? -35.662 -0.969 39.643 1.00 82.25 103 GLN A CA 1
ATOM 811 C C . GLN A 1 103 ? -35.461 -1.748 40.939 1.00 82.25 103 GLN A C 1
ATOM 813 O O . GLN A 1 103 ? -36.453 -2.094 41.579 1.00 82.25 103 GLN A O 1
ATOM 818 N N . GLN A 1 104 ? -34.217 -1.994 41.350 1.00 79.12 104 GLN A N 1
ATOM 819 C CA . GLN A 1 104 ? -33.919 -2.619 42.638 1.00 79.12 104 GLN A CA 1
ATOM 820 C C . GLN A 1 104 ? -34.393 -1.746 43.800 1.00 79.12 104 GLN A C 1
ATOM 822 O O . GLN A 1 104 ? -35.095 -2.255 44.668 1.00 79.12 104 GLN A O 1
ATOM 827 N N . GLU A 1 105 ? -34.155 -0.435 43.758 1.00 77.94 105 GLU A N 1
ATOM 828 C CA . GLU A 1 105 ? -34.650 0.493 44.784 1.00 77.94 105 GLU A CA 1
ATOM 829 C C . GLU A 1 105 ? -36.190 0.508 44.858 1.00 77.94 105 GLU A C 1
ATOM 831 O O . GLU A 1 105 ? -36.780 0.458 45.939 1.00 77.94 105 GLU A O 1
ATOM 836 N N . LYS A 1 106 ? -36.873 0.490 43.705 1.00 78.06 106 LYS A N 1
ATOM 837 C CA . LYS A 1 106 ? -38.345 0.407 43.633 1.00 78.06 106 LYS A CA 1
ATOM 838 C C . LYS A 1 106 ? -38.885 -0.935 44.139 1.00 78.06 106 LYS A C 1
ATOM 840 O O . LYS A 1 106 ? -39.987 -0.979 44.692 1.00 78.06 106 LYS A O 1
ATOM 845 N N . LEU A 1 107 ? -38.152 -2.030 43.941 1.00 76.62 107 LEU A N 1
ATOM 846 C CA . LEU A 1 107 ? -38.504 -3.349 44.474 1.00 76.62 107 LEU A CA 1
ATOM 847 C C . LEU A 1 107 ? -38.272 -3.418 45.988 1.00 76.62 107 LEU A C 1
ATOM 849 O O . LEU A 1 107 ? -39.117 -3.970 46.688 1.00 76.62 107 LEU A O 1
ATOM 853 N N . GLU A 1 108 ? -37.206 -2.804 46.501 1.00 71.06 108 GLU A N 1
ATOM 854 C CA . GLU A 1 108 ? -36.928 -2.685 47.937 1.00 71.06 108 GLU A CA 1
ATOM 855 C C . GLU A 1 108 ? -37.960 -1.795 48.651 1.00 71.06 108 GLU A C 1
ATOM 857 O O . GLU A 1 108 ? -38.471 -2.175 49.705 1.00 71.06 108 GLU A O 1
ATOM 862 N N . GLN A 1 109 ? -38.377 -0.680 48.040 1.00 67.69 109 GLN A N 1
ATOM 863 C CA . GLN A 1 109 ? -39.480 0.150 48.548 1.00 67.69 109 GLN A CA 1
ATOM 864 C C . GLN A 1 109 ? -40.830 -0.576 48.524 1.00 67.69 109 GLN A C 1
ATOM 866 O O . GLN A 1 109 ? -41.634 -0.408 49.437 1.00 67.69 109 GLN A O 1
ATOM 871 N N . LYS A 1 110 ? -41.101 -1.410 47.511 1.00 65.38 110 LYS A N 1
ATOM 872 C CA . LYS A 1 110 ? -42.312 -2.250 47.493 1.00 65.38 110 LYS A CA 1
ATOM 873 C C . LYS A 1 110 ? -42.248 -3.424 48.473 1.00 65.38 110 LYS A C 1
ATOM 875 O O . LYS A 1 110 ? -43.302 -3.895 48.893 1.00 65.38 110 LYS A O 1
ATOM 880 N N . ALA A 1 111 ? -41.052 -3.900 48.818 1.00 60.88 111 ALA A N 1
ATOM 881 C CA . ALA A 1 111 ? -40.841 -4.981 49.778 1.00 60.88 111 ALA A CA 1
ATOM 882 C C . ALA A 1 111 ? -40.896 -4.511 51.244 1.00 60.88 111 ALA A C 1
ATOM 884 O O . ALA A 1 111 ? -41.092 -5.345 52.127 1.00 60.88 111 ALA A O 1
ATOM 885 N N . ASN A 1 112 ? -40.779 -3.204 51.507 1.00 57.97 112 ASN A N 1
ATOM 886 C CA . ASN A 1 112 ? -40.929 -2.619 52.839 1.00 57.97 112 ASN A CA 1
ATOM 887 C C . ASN A 1 112 ? -42.116 -1.631 52.901 1.00 57.97 112 ASN A C 1
ATOM 889 O O . ASN A 1 112 ? -41.925 -0.427 52.729 1.00 57.97 112 ASN A O 1
ATOM 893 N N . PRO A 1 113 ? -43.353 -2.101 53.151 1.00 52.56 113 PRO A N 1
ATOM 894 C CA . PRO A 1 113 ? -44.534 -1.239 53.148 1.00 52.56 113 PRO A CA 1
ATOM 895 C C . PRO A 1 113 ? -44.723 -0.388 54.424 1.00 52.56 113 PRO A C 1
ATOM 897 O O . PRO A 1 113 ? -45.724 0.317 54.518 1.00 52.56 113 PRO A O 1
ATOM 900 N N . GLU A 1 114 ? -43.811 -0.400 55.407 1.00 58.31 114 GLU A N 1
ATOM 901 C CA . GLU A 1 114 ? -44.090 0.164 56.746 1.00 58.31 114 GLU A CA 1
ATOM 902 C C . GLU A 1 114 ? -43.488 1.546 57.067 1.00 58.31 114 GLU A C 1
ATOM 904 O O . GLU A 1 114 ? -43.508 1.967 58.221 1.00 58.31 114 GLU A O 1
ATOM 909 N N . SER A 1 115 ? -43.009 2.323 56.091 1.00 52.03 115 SER A N 1
ATOM 910 C CA . SER A 1 115 ? -42.477 3.676 56.369 1.00 52.03 115 SER A CA 1
ATOM 911 C C . SER A 1 115 ? -43.192 4.817 55.635 1.00 52.03 115 SER A C 1
ATOM 913 O O . SER A 1 115 ? -42.598 5.871 55.425 1.00 52.03 115 SER A O 1
ATOM 915 N N . GLY A 1 116 ? -44.456 4.623 55.236 1.00 45.47 116 GLY A N 1
ATOM 916 C CA . GLY A 1 116 ? -45.218 5.607 54.449 1.00 45.47 116 GLY A CA 1
ATOM 917 C C . GLY A 1 116 ? -46.530 6.132 55.046 1.00 45.47 116 GLY A C 1
ATOM 918 O O . GLY A 1 116 ? -47.113 7.037 54.458 1.00 45.47 116 GLY A O 1
ATOM 919 N N . THR A 1 117 ? -47.034 5.611 56.174 1.00 45.12 117 THR A N 1
ATOM 920 C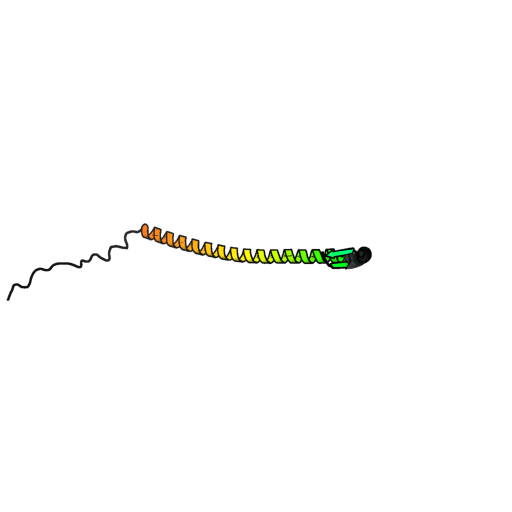 CA . THR A 1 117 ? -48.405 5.965 56.634 1.00 45.12 117 THR A CA 1
ATOM 921 C C . THR A 1 117 ? -48.514 6.421 58.097 1.00 45.12 117 THR A C 1
ATOM 923 O O . THR A 1 117 ? -49.577 6.858 58.521 1.00 45.12 117 THR A O 1
ATOM 926 N N . ALA A 1 118 ? -47.428 6.461 58.874 1.00 46.47 118 ALA A N 1
ATOM 927 C CA . ALA A 1 118 ? -47.478 6.873 60.288 1.00 46.47 118 ALA A CA 1
ATOM 928 C C . ALA A 1 118 ? -47.280 8.388 60.544 1.00 46.47 118 ALA A C 1
ATOM 930 O O . ALA A 1 118 ? -46.920 8.777 61.650 1.00 46.47 118 ALA A O 1
ATOM 931 N N . GLY A 1 119 ? -47.484 9.252 59.541 1.00 44.78 119 GLY A N 1
ATOM 932 C CA . GLY A 1 119 ? -47.279 10.706 59.669 1.00 44.78 119 GLY A CA 1
ATOM 933 C C . GLY A 1 119 ? -48.516 11.579 59.453 1.00 44.78 119 GLY A C 1
ATOM 934 O O . GLY A 1 119 ? -48.414 12.796 59.559 1.00 44.78 119 GLY A O 1
ATOM 935 N N . GLN A 1 120 ? -49.674 10.99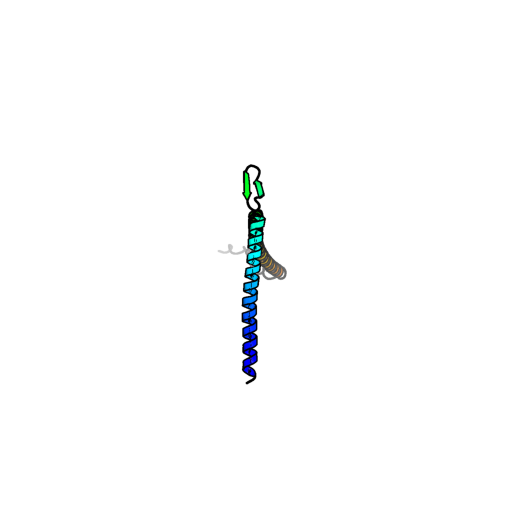8 59.122 1.00 48.19 120 GLN A N 1
ATOM 936 C CA . GLN A 1 120 ? -50.839 11.785 58.701 1.00 48.19 120 GLN A CA 1
ATOM 937 C C . GLN A 1 120 ? -52.163 11.214 59.226 1.00 48.19 120 GLN A C 1
ATOM 939 O O . GLN A 1 120 ? -53.134 11.085 58.496 1.00 48.19 120 GLN A O 1
ATOM 944 N N . LEU A 1 121 ? -52.198 10.851 60.511 1.00 53.31 121 LEU A N 1
ATOM 945 C CA . LEU A 1 121 ? -53.428 10.539 61.251 1.00 53.31 121 LEU A CA 1
ATOM 946 C C . LEU A 1 121 ? -53.325 11.075 62.691 1.00 53.31 121 LEU A C 1
ATOM 948 O O . LEU A 1 121 ? -53.474 10.342 63.661 1.00 53.31 121 LEU A O 1
ATOM 952 N N . THR A 1 122 ? -53.069 12.372 62.846 1.00 46.25 122 THR A N 1
ATOM 953 C CA . THR A 1 122 ? -53.576 13.116 64.009 1.00 46.25 122 THR A CA 1
ATOM 954 C C . THR A 1 122 ? -54.580 14.125 63.477 1.00 46.25 122 THR A C 1
ATOM 956 O O . THR A 1 122 ? -54.221 15.234 63.096 1.00 46.25 122 THR A O 1
ATOM 959 N N . ALA A 1 123 ? -55.798 13.603 63.335 1.00 49.12 123 ALA A N 1
ATOM 960 C CA . ALA A 1 123 ? -57.099 14.258 63.323 1.00 49.12 123 ALA A CA 1
ATOM 961 C C . ALA A 1 123 ? -57.088 15.796 63.355 1.00 49.12 123 ALA A C 1
ATOM 963 O O . ALA A 1 123 ? -56.964 16.425 64.403 1.00 49.12 123 ALA A O 1
ATOM 964 N N . ASP A 1 124 ? -57.277 16.361 62.169 1.00 53.00 124 ASP A N 1
ATOM 965 C CA . ASP A 1 124 ? -58.221 17.452 61.955 1.00 53.00 124 ASP A CA 1
ATOM 966 C C . ASP A 1 124 ? -59.656 16.893 62.133 1.00 53.00 124 ASP A C 1
ATOM 968 O O . ASP A 1 124 ? -59.901 15.754 61.719 1.00 53.00 124 ASP A O 1
ATOM 972 N N . ASN A 1 125 ? -60.566 17.692 62.713 1.00 45.62 125 ASN A N 1
ATOM 973 C CA . ASN A 1 125 ? -61.976 17.415 63.084 1.00 45.62 125 ASN A CA 1
ATOM 974 C C . ASN A 1 125 ? -62.223 16.463 64.285 1.00 45.62 125 ASN A C 1
ATOM 976 O O . ASN A 1 125 ? -61.646 15.388 64.352 1.00 45.62 125 ASN A O 1
ATOM 980 N N . ASP A 1 126 ? -63.140 16.697 65.230 1.00 52.03 126 ASP A N 1
ATOM 981 C CA . ASP A 1 126 ? -64.188 17.711 65.425 1.00 52.03 126 ASP A CA 1
ATOM 982 C C . ASP A 1 126 ? -64.822 17.439 66.805 1.00 52.03 126 ASP A C 1
ATOM 984 O O . ASP A 1 126 ? -65.434 16.389 67.005 1.00 52.03 126 ASP A O 1
ATOM 988 N N . ASP A 1 127 ? -64.721 18.383 67.740 1.00 48.12 127 ASP A N 1
ATOM 989 C CA . ASP A 1 127 ? -65.437 18.327 69.019 1.00 48.12 127 ASP A CA 1
ATOM 990 C C . ASP A 1 127 ? -66.083 19.690 69.296 1.00 48.12 127 ASP A C 1
ATOM 992 O O . ASP A 1 127 ? -65.889 20.319 70.339 1.00 48.12 127 ASP A O 1
ATOM 996 N N . GLY A 1 128 ? -66.861 20.195 68.339 1.00 56.84 128 GLY A N 1
ATOM 997 C CA . GLY A 1 128 ? -67.770 21.299 68.611 1.00 56.84 128 GLY A CA 1
ATOM 998 C C . GLY A 1 128 ? -68.857 20.900 69.614 1.00 56.84 128 GLY A C 1
ATOM 999 O O . GLY A 1 128 ? -69.912 20.424 69.199 1.00 56.84 128 GLY A O 1
ATOM 1000 N N . ARG A 1 129 ? -68.681 21.147 70.921 1.00 59.72 129 ARG A N 1
ATOM 1001 C CA . ARG A 1 129 ? -69.809 21.224 71.875 1.00 59.72 129 ARG A CA 1
ATOM 1002 C C . ARG A 1 129 ? -69.385 21.761 73.252 1.00 59.72 129 ARG A C 1
ATOM 1004 O O . ARG A 1 129 ? -68.503 21.182 73.862 1.00 59.72 129 ARG A O 1
ATOM 1011 N N . PHE A 1 130 ? -70.151 22.740 73.760 1.00 57.94 130 PHE A N 1
ATOM 1012 C CA . PHE A 1 130 ? -70.061 23.414 75.076 1.00 57.94 130 PHE A CA 1
ATOM 1013 C C . PHE A 1 130 ? -68.955 24.487 75.109 1.00 57.94 130 PHE A C 1
ATOM 1015 O O . PHE A 1 130 ? -67.783 24.171 75.055 1.00 57.94 130 PHE A O 1
ATOM 1022 N N . ASP A 1 131 ? -69.244 25.789 74.981 1.00 56.91 131 ASP A N 1
ATOM 1023 C CA . ASP A 1 131 ? -69.646 26.619 76.130 1.00 56.91 131 ASP A CA 1
ATOM 1024 C C . ASP A 1 131 ? -70.246 27.986 75.711 1.00 56.91 131 ASP A C 1
ATOM 1026 O O . ASP A 1 131 ? -69.682 29.048 75.960 1.00 56.91 131 ASP A O 1
ATOM 1030 N N . SER A 1 132 ? -71.429 27.996 75.086 1.00 57.94 132 SER A N 1
ATOM 1031 C CA . SER A 1 132 ? -72.252 29.217 74.926 1.00 57.94 132 SER A CA 1
ATOM 1032 C C . SER A 1 132 ? -73.486 29.240 75.836 1.00 57.94 132 SER A C 1
ATOM 1034 O O . SER A 1 132 ? -74.482 29.900 75.548 1.00 57.94 132 SER A O 1
ATOM 1036 N N . ALA A 1 133 ? -73.426 28.526 76.960 1.00 55.12 133 ALA A N 1
ATOM 1037 C CA . ALA A 1 133 ? -74.487 28.502 77.955 1.00 55.12 133 ALA A CA 1
ATOM 1038 C C . ALA A 1 133 ? -73.897 28.633 79.359 1.00 55.12 133 ALA A C 1
ATOM 1040 O O . ALA A 1 133 ? -73.850 27.646 80.073 1.00 55.12 133 ALA A O 1
ATOM 1041 N N . PHE A 1 134 ? -73.429 29.824 79.738 1.00 60.16 134 PHE A N 1
ATOM 1042 C CA . PHE A 1 134 ? -73.652 30.404 81.069 1.00 60.16 134 PHE A CA 1
ATOM 1043 C C . PHE A 1 134 ? -73.080 31.835 81.123 1.00 60.16 134 PHE A C 1
ATOM 1045 O O . PHE A 1 134 ? -71.880 32.016 80.962 1.00 60.16 134 PHE A O 1
ATOM 1052 N N . SER A 1 135 ? -73.996 32.784 81.364 1.00 46.56 135 SER A N 1
ATOM 1053 C CA . SER A 1 135 ? -73.863 34.138 81.944 1.00 46.56 135 SER A CA 1
ATOM 1054 C C . SER A 1 135 ? -72.790 35.105 81.444 1.00 46.56 135 SER A C 1
ATOM 1056 O O . SER A 1 135 ? -71.614 34.957 81.835 1.00 46.56 135 SER A O 1
#

Secondary structure (DSSP, 8-state):
--THHHHHHHHHHHHHHHHHHHHHHHHHHHHHHHHHHHTT-EEEEEETTEEEEEEHHHHHHHHHHHHHHHHHHHHHHHHHHHHHHHHHHHHHHHHHHHHHHHHHHHHHHHH-TTSSSTTS-S---------S---

InterPro domains:
  IPR010445 Lipopolysaccharide assembly protein A domain [PF06305] (38-100)

Radius of gyration: 44.39 Å; chains: 1; bounding box: 121×53×108 Å

Organism: NCBI:txid1009370

Sequence (135 aa):
MRENIIHSNFFYFEVIYMQFLTFTALVFSLAVAVFAIQNAAPVAVHFAVWGFETSLVIVILGSATLGALAILSLAALAQVRLRWALHRAHQRIDELETQLAEQQEKLEQKANPESGTAGQLTADNDDGRFDSAFS

pLDDT: mean 77.95, std 15.52, range [44.78, 97.12]